Protein AF-A0A0R1MU19-F1 (afdb_monomer_lite)

Radius of gyration: 21.66 Å; chains: 1; bounding box: 59×28×42 Å

pLDDT: mean 85.05, std 6.66, range [56.62, 92.25]

Secondary structure (DSSP, 8-state):
-HHHHHHHHHHHHHHHHHS---HHHHHH--HHHHHHHHTPPPTTTSPPPHHHHHHHHHHHHTT-

Organism: NCBI:txid1423792

Sequence (64 aa):
MKNQIEDFRWSKKQAVIYFHWSLRDFDEADYFEMLEMMSAKDKKDRPIDPGRMFLSYQQKQEKG

Foldseek 3Di:
DVVVVVVVVVVLVCCCVPVVDDSVCVVPDPVVVVVVVVVDDDPVPDDDDVVNVVVVVVVVVVVD

Structure (mmCIF, N/CA/C/O backbone):
data_AF-A0A0R1MU19-F1
#
_entry.id   AF-A0A0R1MU19-F1
#
loop_
_atom_site.group_PDB
_atom_site.id
_atom_site.type_symbol
_atom_site.label_atom_id
_atom_site.label_alt_id
_atom_site.label_comp_id
_atom_site.label_asym_id
_atom_site.label_entity_id
_atom_site.label_seq_id
_atom_site.pdbx_PDB_ins_code
_atom_site.Cartn_x
_atom_site.Cartn_y
_atom_site.Cartn_z
_atom_site.occupancy
_atom_site.B_iso_or_equiv
_atom_site.auth_seq_id
_atom_site.auth_comp_id
_atom_site.auth_asym_id
_atom_site.auth_atom_id
_atom_site.pdbx_PDB_model_num
ATOM 1 N N . MET A 1 1 ? 20.426 -11.741 -4.508 1.00 62.03 1 MET A N 1
ATOM 2 C CA . MET A 1 1 ? 19.885 -10.610 -5.296 1.00 62.03 1 MET A CA 1
ATOM 3 C C . MET A 1 1 ? 18.889 -11.000 -6.386 1.00 62.03 1 MET A C 1
ATOM 5 O O . MET A 1 1 ? 17.914 -10.283 -6.529 1.00 62.03 1 MET A O 1
ATOM 9 N N . LYS A 1 2 ? 19.076 -12.092 -7.151 1.00 76.75 2 LYS A N 1
ATOM 10 C CA . LYS A 1 2 ? 18.164 -12.436 -8.266 1.00 76.75 2 LYS A CA 1
ATOM 11 C C . LYS A 1 2 ? 16.694 -12.573 -7.836 1.00 76.75 2 LYS A C 1
ATOM 13 O O . LYS A 1 2 ? 15.832 -12.004 -8.486 1.00 76.75 2 LYS A O 1
ATOM 18 N N . ASN A 1 3 ? 16.436 -13.233 -6.706 1.00 84.56 3 ASN A N 1
ATOM 19 C CA . ASN A 1 3 ? 15.071 -13.433 -6.203 1.00 84.56 3 ASN A CA 1
ATOM 20 C C . ASN A 1 3 ? 14.378 -12.110 -5.843 1.00 84.56 3 ASN A C 1
ATOM 22 O O . ASN A 1 3 ? 13.263 -11.886 -6.274 1.00 84.56 3 ASN A O 1
ATOM 26 N N . GLN A 1 4 ? 15.076 -11.184 -5.179 1.00 84.31 4 GLN A N 1
ATOM 27 C CA . GLN A 1 4 ? 14.515 -9.874 -4.813 1.00 84.31 4 GLN A CA 1
ATOM 28 C C . GLN A 1 4 ? 14.153 -9.019 -6.037 1.00 84.31 4 GLN A C 1
ATOM 30 O O . GLN A 1 4 ? 13.172 -8.283 -6.017 1.00 84.31 4 GLN A O 1
ATOM 35 N N . ILE A 1 5 ? 14.939 -9.116 -7.115 1.00 88.19 5 ILE A N 1
ATOM 36 C CA . ILE A 1 5 ? 14.635 -8.424 -8.376 1.00 88.19 5 ILE A CA 1
ATOM 37 C C . ILE A 1 5 ? 13.395 -9.037 -9.033 1.00 88.19 5 ILE A C 1
ATOM 39 O O . ILE A 1 5 ? 12.560 -8.310 -9.569 1.00 88.19 5 ILE A O 1
ATOM 43 N N . GLU A 1 6 ? 13.261 -10.361 -8.992 1.00 90.69 6 GLU A N 1
ATOM 44 C CA . GLU A 1 6 ? 12.074 -11.045 -9.507 1.00 90.69 6 GLU A CA 1
ATOM 45 C C . GLU A 1 6 ? 10.824 -10.733 -8.669 1.00 90.69 6 GLU A C 1
ATOM 47 O O . GLU A 1 6 ? 9.774 -10.468 -9.249 1.00 90.69 6 GLU A O 1
ATOM 52 N N . ASP A 1 7 ? 10.941 -10.632 -7.343 1.00 90.06 7 ASP A N 1
ATOM 53 C CA . ASP A 1 7 ? 9.843 -10.217 -6.457 1.00 90.06 7 ASP A CA 1
ATOM 54 C 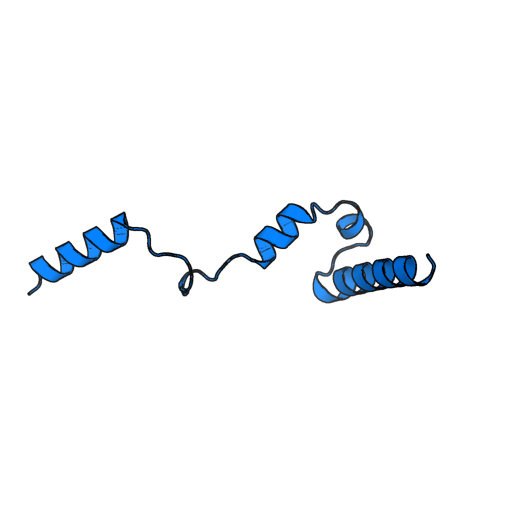C . ASP A 1 7 ? 9.364 -8.794 -6.789 1.00 90.06 7 ASP A C 1
ATOM 56 O O . ASP A 1 7 ? 8.162 -8.531 -6.881 1.00 90.06 7 ASP A O 1
ATOM 60 N N . PHE A 1 8 ? 10.300 -7.880 -7.060 1.00 87.81 8 PHE A N 1
ATOM 61 C CA . PHE A 1 8 ? 9.982 -6.515 -7.482 1.00 87.81 8 PHE A CA 1
ATOM 62 C C . PHE A 1 8 ? 9.331 -6.459 -8.874 1.00 87.81 8 PHE A C 1
ATOM 64 O O . PHE A 1 8 ? 8.396 -5.698 -9.121 1.00 87.81 8 PHE A O 1
ATOM 71 N N . ARG A 1 9 ? 9.779 -7.293 -9.817 1.00 90.19 9 ARG A N 1
ATOM 72 C CA . ARG A 1 9 ? 9.130 -7.406 -11.136 1.00 90.19 9 ARG A CA 1
ATOM 73 C C . ARG A 1 9 ? 7.727 -7.987 -11.022 1.00 90.19 9 ARG A C 1
ATOM 75 O O . ARG A 1 9 ? 6.822 -7.565 -11.745 1.00 90.19 9 ARG A O 1
ATOM 82 N N . TRP A 1 10 ? 7.544 -8.948 -10.124 1.00 91.44 10 TRP A N 1
ATOM 83 C CA . TRP A 1 10 ? 6.251 -9.554 -9.866 1.00 91.44 10 TRP A CA 1
ATOM 84 C C . TRP A 1 10 ? 5.263 -8.537 -9.287 1.00 91.44 10 TRP A C 1
ATOM 86 O O . TRP A 1 10 ? 4.140 -8.456 -9.789 1.00 91.44 10 TRP A O 1
ATOM 96 N N . SER A 1 11 ? 5.679 -7.707 -8.323 1.00 87.38 11 SER A N 1
ATOM 97 C CA . SER A 1 11 ? 4.819 -6.652 -7.765 1.00 87.38 11 SER A CA 1
ATOM 98 C C . SER A 1 11 ? 4.414 -5.627 -8.828 1.00 87.38 11 SER A C 1
ATOM 100 O O . SER A 1 11 ? 3.225 -5.326 -8.962 1.00 87.38 11 SER A O 1
ATOM 102 N N . LYS A 1 12 ? 5.358 -5.194 -9.677 1.00 88.81 12 LYS A N 1
ATOM 103 C CA . LYS A 1 12 ? 5.074 -4.307 -10.818 1.00 88.81 12 LYS A CA 1
ATOM 104 C C . LYS A 1 12 ? 4.052 -4.915 -11.778 1.00 88.81 12 LYS A C 1
ATOM 106 O O . LYS A 1 12 ? 3.112 -4.243 -12.193 1.00 88.81 12 LYS A O 1
ATOM 111 N N . LYS A 1 13 ? 4.177 -6.211 -12.088 1.00 91.00 13 LYS A N 1
ATOM 112 C CA . LYS A 1 13 ? 3.192 -6.935 -12.907 1.00 91.00 13 LYS A CA 1
ATOM 113 C C . LYS A 1 13 ? 1.799 -6.926 -12.268 1.00 91.00 13 LYS A C 1
ATOM 115 O O . LYS A 1 13 ? 0.823 -6.721 -12.985 1.00 91.00 13 LYS A O 1
ATOM 120 N N . GLN A 1 14 ? 1.689 -7.147 -10.956 1.00 90.94 14 GLN A N 1
ATOM 121 C CA . GLN A 1 14 ? 0.387 -7.123 -10.278 1.00 90.94 14 GLN A CA 1
ATOM 122 C C . GLN A 1 14 ? -0.244 -5.727 -10.317 1.00 90.94 14 GLN A C 1
ATOM 124 O O . GLN A 1 14 ? -1.439 -5.618 -10.577 1.00 90.94 14 GLN A O 1
ATOM 129 N N . ALA A 1 15 ? 0.547 -4.668 -10.127 1.00 87.31 15 ALA A N 1
ATOM 130 C CA . ALA A 1 15 ? 0.039 -3.300 -10.170 1.00 87.31 15 ALA A CA 1
ATOM 131 C C . ALA A 1 15 ? -0.515 -2.922 -11.552 1.00 87.31 15 ALA A C 1
ATOM 133 O O . ALA A 1 15 ? -1.610 -2.372 -11.650 1.00 87.31 15 ALA A O 1
ATOM 134 N N . VAL A 1 16 ? 0.187 -3.302 -12.623 1.00 88.31 16 VAL A N 1
ATOM 135 C CA . VAL A 1 16 ? -0.285 -3.085 -14.000 1.00 88.31 16 VAL A CA 1
ATOM 136 C C . VAL A 1 16 ? -1.593 -3.838 -14.270 1.00 88.31 16 VAL A C 1
ATOM 138 O O . VAL A 1 16 ? -2.489 -3.293 -14.903 1.00 88.31 16 VAL A O 1
ATOM 141 N N . ILE A 1 17 ? -1.733 -5.078 -13.787 1.00 90.38 17 ILE A N 1
ATOM 142 C CA . ILE A 1 17 ? -2.925 -5.904 -14.046 1.00 90.38 17 ILE A CA 1
ATOM 143 C C . ILE A 1 17 ? -4.134 -5.439 -13.226 1.00 90.38 17 ILE A C 1
ATOM 145 O O . ILE A 1 17 ? -5.232 -5.338 -13.765 1.00 90.38 17 ILE A O 1
ATOM 149 N N . TYR A 1 18 ? -3.960 -5.188 -11.927 1.00 87.38 18 TYR A N 1
ATOM 150 C CA . TYR A 1 18 ? -5.091 -4.936 -11.031 1.00 87.38 18 TYR A CA 1
ATOM 151 C C . TYR A 1 18 ? -5.428 -3.459 -10.898 1.00 87.38 18 TYR A C 1
ATOM 153 O O . TYR A 1 18 ? -6.600 -3.091 -10.958 1.00 87.38 18 TYR A O 1
ATOM 161 N N . PHE A 1 19 ? -4.419 -2.601 -10.767 1.00 84.38 19 PHE A N 1
ATOM 162 C CA . PHE A 1 19 ? -4.635 -1.159 -10.653 1.00 84.38 19 PHE A CA 1
ATOM 163 C C . PHE A 1 19 ? -4.702 -0.468 -12.015 1.00 84.38 19 PHE A C 1
ATOM 165 O O . PHE A 1 19 ? -5.016 0.716 -12.070 1.00 84.38 19 PHE A O 1
ATOM 172 N N . HIS A 1 20 ? -4.462 -1.207 -13.108 1.00 87.25 20 HIS A N 1
ATOM 173 C CA . HIS A 1 20 ? -4.429 -0.674 -14.475 1.00 87.25 20 HIS A CA 1
ATOM 174 C C . HIS A 1 20 ? -3.420 0.475 -14.626 1.00 87.25 20 HIS A C 1
ATOM 176 O O . HIS A 1 20 ? -3.589 1.372 -15.450 1.00 87.25 20 HIS A O 1
ATOM 182 N N . TRP A 1 21 ? -2.366 0.448 -13.810 1.00 88.62 21 TRP A N 1
ATOM 183 C CA . TRP A 1 21 ? -1.303 1.442 -13.823 1.00 88.62 21 TRP A CA 1
ATOM 184 C C . TRP A 1 21 ? -0.401 1.248 -15.034 1.00 88.62 21 TRP A C 1
ATOM 186 O O . TRP A 1 21 ? -0.060 0.119 -15.402 1.00 88.62 21 TRP A O 1
ATOM 196 N N . SER A 1 22 ? 0.038 2.350 -15.641 1.00 91.62 22 SER A N 1
ATOM 197 C CA . SER A 1 22 ? 1.166 2.285 -16.561 1.00 91.62 22 SER A CA 1
ATOM 198 C C . SER A 1 22 ? 2.449 1.971 -15.785 1.00 91.62 22 SER A C 1
ATOM 200 O O . SER A 1 22 ? 2.532 2.128 -14.566 1.00 91.62 22 SER A O 1
ATOM 202 N N . LEU A 1 23 ? 3.496 1.537 -16.493 1.00 89.56 23 LEU A N 1
ATOM 203 C CA . LEU A 1 23 ? 4.792 1.284 -15.854 1.00 89.56 23 LEU A CA 1
ATOM 204 C C . LEU A 1 23 ? 5.348 2.541 -15.170 1.00 89.56 23 LEU A C 1
ATOM 206 O O . LEU A 1 23 ? 6.008 2.407 -14.145 1.00 89.56 23 LEU A O 1
ATOM 210 N N . ARG A 1 24 ? 5.061 3.725 -15.730 1.00 91.88 24 ARG A N 1
ATOM 211 C CA . ARG A 1 24 ? 5.467 5.013 -15.167 1.00 91.88 24 ARG A CA 1
ATOM 212 C C . ARG A 1 24 ? 4.715 5.323 -13.878 1.00 91.88 24 ARG A C 1
ATOM 214 O O . ARG A 1 24 ? 5.351 5.710 -12.911 1.00 91.88 24 ARG A O 1
ATOM 221 N N . ASP A 1 25 ? 3.402 5.095 -13.848 1.00 89.25 25 ASP A N 1
ATOM 222 C CA . ASP A 1 25 ? 2.599 5.361 -12.647 1.00 89.25 25 ASP A CA 1
ATOM 223 C C . ASP A 1 25 ? 3.091 4.517 -11.467 1.00 89.25 25 ASP A C 1
ATOM 225 O O . ASP A 1 25 ? 3.171 5.013 -10.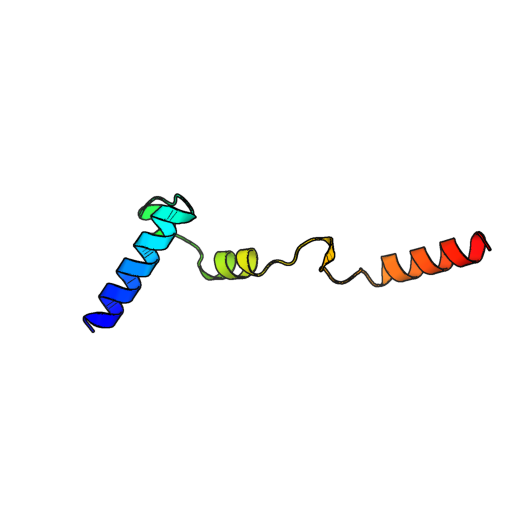354 1.00 89.25 25 ASP A O 1
ATOM 229 N N . PHE A 1 26 ? 3.501 3.267 -11.713 1.00 88.62 26 PHE A N 1
ATOM 230 C CA . PHE A 1 26 ? 4.146 2.446 -10.688 1.00 88.62 26 PHE A CA 1
ATOM 231 C C . PHE A 1 26 ? 5.495 3.030 -10.244 1.00 88.62 26 PHE A C 1
ATOM 233 O O . PHE A 1 26 ? 5.753 3.138 -9.052 1.00 88.62 26 PHE A O 1
ATOM 240 N N . ASP A 1 27 ? 6.375 3.410 -11.170 1.00 88.62 27 ASP A N 1
ATOM 241 C CA . ASP A 1 27 ? 7.711 3.904 -10.803 1.00 88.62 27 ASP A CA 1
ATOM 242 C C . ASP A 1 27 ? 7.676 5.258 -10.064 1.00 88.62 27 ASP A C 1
ATOM 244 O O . ASP A 1 27 ? 8.572 5.536 -9.268 1.00 88.62 27 ASP A O 1
ATOM 248 N N . GLU A 1 28 ? 6.646 6.077 -10.298 1.00 92.25 28 GLU A N 1
ATOM 249 C CA . GLU A 1 28 ? 6.477 7.418 -9.715 1.00 92.25 28 GLU A CA 1
ATOM 250 C C . GLU A 1 28 ? 5.475 7.466 -8.544 1.00 92.25 28 GLU A C 1
ATOM 252 O O . GLU A 1 28 ? 5.270 8.531 -7.961 1.00 92.25 28 GLU A O 1
ATOM 257 N N . ALA A 1 29 ? 4.844 6.343 -8.186 1.00 88.31 29 ALA A N 1
ATOM 258 C CA . ALA A 1 29 ? 3.825 6.304 -7.140 1.00 88.31 29 ALA A CA 1
ATOM 259 C C . ALA A 1 29 ? 4.379 6.665 -5.753 1.00 88.31 29 ALA A C 1
ATOM 261 O O . ALA A 1 29 ? 5.429 6.173 -5.328 1.00 88.31 29 ALA A O 1
ATOM 262 N N . ASP A 1 30 ? 3.594 7.428 -4.987 1.00 91.19 30 ASP A N 1
ATOM 263 C CA . ASP A 1 30 ? 3.768 7.514 -3.539 1.00 91.19 30 ASP A CA 1
ATOM 264 C C . ASP A 1 30 ? 3.202 6.245 -2.886 1.00 91.19 30 ASP A C 1
ATOM 266 O O . ASP A 1 30 ? 2.010 6.114 -2.591 1.00 91.19 30 ASP A O 1
ATOM 270 N N . TYR A 1 31 ? 4.078 5.262 -2.692 1.00 85.31 31 TYR A N 1
ATOM 271 C CA . TYR A 1 31 ? 3.711 3.984 -2.089 1.00 85.31 31 TYR A CA 1
ATOM 272 C C . TYR A 1 31 ? 3.247 4.109 -0.636 1.00 85.31 31 TYR A C 1
ATOM 274 O O . TYR A 1 31 ? 2.507 3.240 -0.175 1.00 85.31 31 TYR A O 1
ATOM 282 N N . PHE A 1 32 ? 3.664 5.149 0.093 1.00 89.06 32 PHE A N 1
ATOM 283 C CA . PHE A 1 32 ? 3.203 5.359 1.462 1.00 89.06 32 PHE A CA 1
ATOM 284 C C . PHE A 1 32 ? 1.734 5.792 1.454 1.00 89.06 32 PHE A C 1
ATOM 286 O O . PHE A 1 32 ? 0.905 5.127 2.078 1.00 89.06 32 PHE A O 1
ATOM 293 N N . GLU A 1 33 ? 1.395 6.815 0.664 1.00 88.38 33 GLU A N 1
ATOM 294 C CA . GLU A 1 33 ? 0.009 7.276 0.502 1.00 88.38 33 GLU A CA 1
ATOM 295 C C . GLU A 1 33 ? -0.890 6.163 -0.058 1.00 88.38 33 GLU A C 1
ATOM 297 O O . GLU A 1 33 ? -1.985 5.920 0.452 1.00 88.38 33 GLU A O 1
ATOM 302 N N . MET A 1 34 ? -0.408 5.409 -1.051 1.00 85.44 34 MET A N 1
ATOM 303 C CA . MET A 1 34 ? -1.140 4.268 -1.609 1.00 85.44 34 MET A CA 1
ATOM 304 C C . MET A 1 34 ? -1.511 3.242 -0.527 1.00 85.44 34 MET A C 1
ATOM 306 O O . MET A 1 34 ? -2.651 2.770 -0.483 1.00 85.44 34 MET A O 1
ATOM 310 N N . LEU A 1 35 ? -0.567 2.881 0.347 1.00 86.12 35 LEU A N 1
ATOM 311 C CA . LEU A 1 35 ? -0.819 1.924 1.424 1.00 86.12 35 LEU A CA 1
ATOM 312 C C . LEU A 1 35 ? -1.817 2.477 2.449 1.00 86.12 35 LEU A C 1
ATOM 314 O O . LEU A 1 35 ? -2.707 1.739 2.882 1.00 86.12 35 LEU A O 1
ATOM 318 N N . GLU A 1 36 ? -1.728 3.763 2.795 1.00 88.81 36 GLU A N 1
ATOM 319 C CA . GLU A 1 36 ? -2.706 4.416 3.670 1.00 88.81 36 GLU A CA 1
ATOM 320 C C . GLU A 1 36 ? -4.111 4.383 3.058 1.00 88.81 36 GLU A C 1
ATOM 322 O O . GLU A 1 36 ? -5.066 3.967 3.723 1.00 88.81 36 GLU A O 1
ATOM 327 N N . MET A 1 37 ? -4.237 4.719 1.772 1.00 87.44 37 MET A N 1
ATOM 328 C CA . MET A 1 37 ? -5.502 4.668 1.039 1.00 87.44 37 MET A CA 1
ATOM 329 C C . MET A 1 37 ? -6.090 3.255 0.997 1.00 87.44 37 MET A C 1
ATOM 331 O O . MET A 1 37 ? -7.282 3.083 1.248 1.00 87.44 37 MET A O 1
ATOM 335 N N . MET A 1 38 ? -5.272 2.234 0.720 1.00 84.94 38 MET A N 1
ATOM 336 C CA . MET A 1 38 ? -5.722 0.836 0.712 1.00 84.94 38 MET A CA 1
ATOM 337 C C . MET A 1 38 ? -6.142 0.338 2.099 1.00 84.94 38 MET A C 1
ATOM 339 O O . MET A 1 38 ? -6.976 -0.560 2.201 1.00 84.94 38 MET A O 1
ATOM 343 N N . SER A 1 39 ? -5.588 0.916 3.166 1.00 87.06 39 SER A N 1
ATOM 344 C CA . SER A 1 39 ? -5.966 0.607 4.550 1.00 87.06 39 SER A CA 1
ATOM 345 C C . SER A 1 39 ? -7.215 1.358 5.035 1.00 87.06 39 SER A C 1
ATOM 347 O O . SER A 1 39 ? -7.711 1.100 6.138 1.00 87.06 39 SER A O 1
ATOM 349 N N . ALA A 1 40 ? -7.735 2.299 4.238 1.00 89.94 40 ALA A N 1
ATOM 350 C CA . ALA A 1 40 ? -8.838 3.154 4.641 1.00 89.94 40 ALA A CA 1
ATOM 351 C C . ALA A 1 40 ? -10.114 2.341 4.906 1.00 89.94 40 ALA A C 1
ATOM 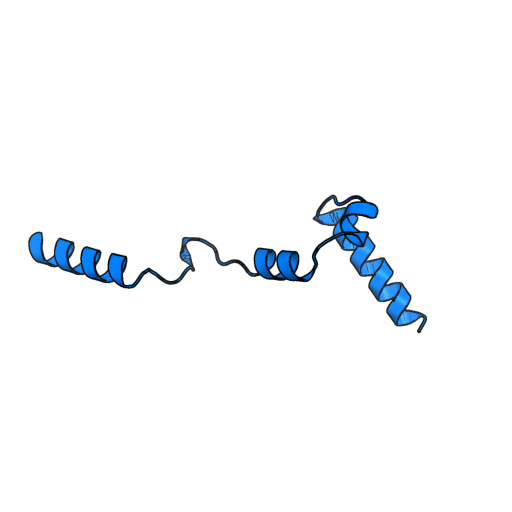353 O O . ALA A 1 40 ? -10.606 1.597 4.059 1.00 89.94 40 ALA A O 1
ATOM 354 N N . LYS A 1 41 ? -10.695 2.527 6.096 1.00 87.94 41 LYS A N 1
ATOM 355 C CA . LYS A 1 41 ? -11.920 1.829 6.500 1.00 87.94 41 LYS A CA 1
ATOM 356 C C . LYS A 1 41 ? -13.146 2.339 5.743 1.00 87.94 41 LYS A C 1
ATOM 358 O O . LYS A 1 41 ? -13.319 3.549 5.514 1.00 87.94 41 LYS A O 1
ATOM 363 N N . ASP A 1 42 ? -14.064 1.419 5.463 1.00 87.00 42 ASP A N 1
ATOM 364 C CA . ASP A 1 42 ? -15.398 1.743 4.970 1.00 87.00 42 ASP A CA 1
ATOM 365 C C . ASP A 1 42 ? -16.122 2.698 5.917 1.00 87.00 42 ASP A C 1
ATOM 367 O O . ASP A 1 42 ? -15.929 2.665 7.130 1.00 87.00 42 ASP A O 1
ATOM 371 N N . LYS A 1 43 ? -17.014 3.537 5.376 1.00 83.50 43 LYS A N 1
ATOM 372 C CA . LYS A 1 43 ? -17.758 4.538 6.167 1.00 83.50 43 LYS A CA 1
ATOM 373 C C . LYS A 1 43 ? -18.460 3.946 7.394 1.00 83.50 43 LYS A C 1
ATOM 375 O O . LYS A 1 43 ? -18.516 4.613 8.420 1.00 83.50 43 LYS A O 1
ATOM 380 N N . LYS A 1 44 ? -18.975 2.719 7.275 1.00 83.56 44 LYS A N 1
ATOM 381 C CA . LYS A 1 44 ? -19.661 1.977 8.345 1.00 83.56 44 LYS A CA 1
ATOM 382 C C . LYS A 1 44 ? -18.718 1.505 9.464 1.00 83.56 44 LYS A C 1
ATOM 384 O O . LYS A 1 44 ? -19.164 1.370 10.594 1.00 83.56 44 LYS A O 1
ATOM 389 N N . ASP A 1 45 ? -17.439 1.301 9.148 1.00 86.19 45 ASP A N 1
ATOM 390 C CA . ASP A 1 45 ? -16.416 0.756 10.053 1.00 86.19 45 ASP A CA 1
ATOM 391 C C . ASP A 1 45 ? -15.488 1.852 10.608 1.00 86.19 45 ASP A C 1
ATOM 393 O O . ASP A 1 45 ? -14.546 1.584 11.364 1.00 86.19 45 ASP A O 1
ATOM 397 N N . ARG A 1 46 ? -15.729 3.112 10.222 1.00 85.00 46 ARG A N 1
ATOM 398 C CA . ARG A 1 46 ? -15.031 4.275 10.773 1.00 85.00 46 ARG A CA 1
ATOM 399 C C . ARG A 1 46 ? -15.508 4.535 12.206 1.00 85.00 46 ARG A C 1
ATOM 401 O O . ARG A 1 46 ? -16.700 4.393 12.479 1.00 85.00 46 ARG A O 1
ATOM 408 N N . PRO A 1 47 ? -14.613 4.965 13.114 1.00 82.56 47 PRO A N 1
ATOM 409 C CA . PRO A 1 47 ? -15.015 5.410 14.442 1.00 82.56 47 PRO A CA 1
ATOM 410 C C . PRO A 1 47 ? -16.094 6.491 14.342 1.00 82.56 47 PRO A C 1
ATOM 412 O O . PRO A 1 47 ? -15.964 7.432 13.555 1.00 82.56 47 PRO A O 1
ATOM 415 N N . ILE A 1 48 ? -17.162 6.353 15.128 1.00 77.69 48 ILE A N 1
ATOM 416 C CA . ILE A 1 48 ? -18.183 7.394 15.211 1.00 77.69 48 ILE A CA 1
ATOM 417 C C . ILE A 1 48 ? -17.582 8.566 15.981 1.00 77.69 48 ILE A C 1
ATOM 419 O O . ILE A 1 48 ? -17.075 8.390 17.089 1.00 77.69 48 ILE A O 1
ATOM 423 N N . ASP A 1 49 ? -17.659 9.754 15.390 1.00 82.56 49 ASP A N 1
ATOM 424 C CA . ASP A 1 49 ? -17.289 11.005 16.045 1.00 82.56 49 ASP A CA 1
ATOM 425 C C . ASP A 1 49 ? -18.004 11.115 17.413 1.00 82.56 49 ASP A C 1
ATOM 427 O O . ASP A 1 49 ? -19.242 11.055 17.455 1.00 82.56 49 ASP A O 1
ATOM 431 N N . PRO A 1 50 ? -17.268 11.277 18.531 1.00 80.38 50 PRO A N 1
ATOM 432 C CA . PRO A 1 50 ? -17.849 11.407 19.866 1.00 80.38 50 PRO A CA 1
ATOM 433 C C . PRO A 1 50 ? -18.919 12.503 19.974 1.00 80.38 50 PRO A C 1
ATOM 435 O O . PRO A 1 50 ? -19.912 12.325 20.680 1.00 80.38 50 PRO A O 1
ATOM 438 N N . GLY A 1 51 ? -18.770 13.606 19.233 1.00 84.62 51 GLY A N 1
ATOM 439 C CA . GLY A 1 51 ? -19.759 14.681 19.176 1.00 84.62 51 GLY A CA 1
ATOM 440 C C . GLY A 1 51 ? -21.060 14.240 18.504 1.00 84.62 51 GLY A C 1
ATOM 441 O O . GLY A 1 51 ? -22.148 14.523 19.005 1.00 84.62 51 GLY A O 1
ATOM 442 N N . ARG A 1 52 ? -20.974 13.460 17.416 1.00 80.88 52 ARG A N 1
ATOM 443 C CA . ARG A 1 52 ? -22.164 12.857 16.783 1.00 80.88 52 ARG A CA 1
ATOM 444 C C . ARG A 1 52 ? -22.832 11.822 17.683 1.00 80.88 52 ARG A C 1
ATOM 446 O O . ARG A 1 52 ? -24.060 11.763 17.717 1.00 80.88 52 ARG A O 1
ATOM 453 N N . MET A 1 53 ? -22.045 11.033 18.415 1.00 81.50 53 MET A N 1
ATOM 454 C CA . MET A 1 53 ? -22.563 10.101 19.422 1.00 81.50 53 MET A CA 1
ATOM 455 C C . MET A 1 53 ? -23.377 10.845 20.482 1.00 81.50 53 MET A C 1
ATOM 457 O O . MET A 1 53 ? -24.536 10.499 20.699 1.00 81.50 53 MET A O 1
ATOM 461 N N . PHE A 1 54 ? -22.819 11.903 21.075 1.00 83.94 54 PHE A N 1
ATOM 462 C CA . PHE A 1 54 ? -23.492 12.702 22.102 1.00 83.94 54 PHE A CA 1
ATOM 463 C C . PHE A 1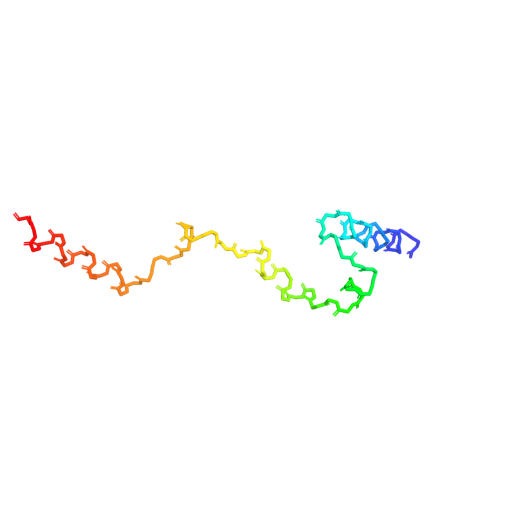 54 ? -24.832 13.286 21.623 1.00 83.94 54 PHE A C 1
ATOM 465 O O . PHE A 1 54 ? -25.857 13.087 22.276 1.00 83.94 54 PHE A O 1
ATOM 472 N N . LEU A 1 55 ? -24.857 13.909 20.439 1.00 85.94 55 LEU A N 1
ATOM 473 C CA . LEU A 1 55 ?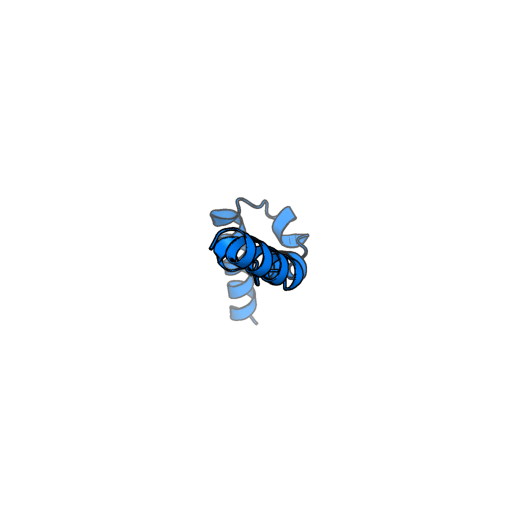 -26.088 14.454 19.851 1.00 85.94 55 LEU A CA 1
ATOM 474 C C . LEU A 1 55 ? -27.155 13.372 19.624 1.00 85.94 55 LEU A C 1
ATOM 476 O O . LEU A 1 55 ? -28.338 13.598 19.879 1.00 85.94 55 LEU A O 1
ATOM 480 N N . SER A 1 56 ? -26.746 12.177 19.186 1.00 82.31 56 SER A N 1
ATOM 481 C CA . SER A 1 56 ? -27.674 11.058 18.984 1.00 82.31 56 SER A CA 1
ATOM 482 C C . SER A 1 56 ? -28.311 10.566 20.290 1.00 82.31 56 SER A C 1
ATOM 484 O O . SER A 1 56 ? -29.461 10.122 20.279 1.00 82.31 56 SER A O 1
ATOM 486 N N . TYR A 1 57 ? -27.599 10.667 21.419 1.00 85.38 57 TYR A N 1
ATOM 487 C CA . TYR A 1 57 ? -28.144 10.331 22.733 1.00 85.38 57 TYR A CA 1
ATOM 488 C C . TYR A 1 57 ? -29.154 11.376 23.208 1.00 85.38 57 TYR A C 1
ATOM 490 O O . TYR A 1 57 ? -30.225 10.987 23.667 1.00 85.38 57 TYR A O 1
ATOM 498 N N . GLN A 1 58 ? -28.871 12.675 23.048 1.00 84.06 58 GLN A N 1
ATOM 499 C CA . GLN A 1 58 ? -29.823 13.736 23.413 1.00 84.06 58 GLN A CA 1
ATOM 500 C C . GLN A 1 58 ? -31.143 13.610 22.640 1.00 84.06 58 GLN A C 1
ATOM 502 O O . GLN A 1 58 ? -32.211 13.592 23.242 1.00 84.06 58 GLN A O 1
ATOM 507 N N . GLN A 1 59 ? -31.083 13.396 21.323 1.00 83.56 59 GLN A N 1
ATOM 508 C CA . GLN A 1 59 ? -32.285 13.243 20.491 1.00 83.56 59 GLN A CA 1
ATOM 509 C C . GLN A 1 59 ? -33.133 12.012 20.847 1.00 83.56 59 GLN A C 1
ATOM 511 O O . GLN A 1 59 ? -34.341 12.007 20.614 1.00 83.56 59 GLN A O 1
ATOM 516 N N . LYS A 1 60 ? -32.515 10.947 21.375 1.00 83.38 60 LYS A N 1
ATOM 517 C CA . LYS A 1 60 ? -33.240 9.770 21.879 1.00 83.38 60 LYS A CA 1
ATOM 518 C C . LYS A 1 60 ? -33.941 10.053 23.207 1.00 83.38 60 LYS A C 1
ATOM 520 O O . LYS A 1 60 ? -35.018 9.516 23.420 1.00 83.38 60 LYS A O 1
ATOM 525 N N . GLN A 1 61 ? -33.342 10.877 24.065 1.00 76.81 61 GLN A N 1
ATOM 526 C CA . GLN A 1 61 ? -33.909 11.270 25.360 1.00 76.81 61 GLN A CA 1
ATOM 527 C C . GLN A 1 61 ? -35.109 12.216 25.191 1.00 76.81 61 GLN A C 1
ATOM 529 O O . GLN A 1 61 ? -36.061 12.125 25.947 1.00 76.81 61 GLN A O 1
ATOM 534 N N . GLU A 1 62 ? -35.098 13.088 24.179 1.00 71.12 62 GLU A N 1
ATOM 535 C CA . GLU A 1 62 ? -36.192 14.039 23.902 1.00 71.12 62 GLU A CA 1
ATOM 536 C C . GLU A 1 62 ? -37.430 13.408 23.236 1.00 71.12 62 GLU A C 1
ATOM 538 O O . GLU A 1 62 ? -38.485 14.036 23.173 1.00 71.12 62 GLU A O 1
ATOM 543 N N . LYS A 1 63 ? -37.302 12.193 22.688 1.00 65.31 63 LYS A N 1
ATOM 544 C CA . LYS A 1 63 ? -38.378 11.482 21.971 1.00 65.31 63 LYS A CA 1
ATOM 545 C C . LYS A 1 63 ? -38.993 10.315 22.756 1.00 65.31 63 LYS A C 1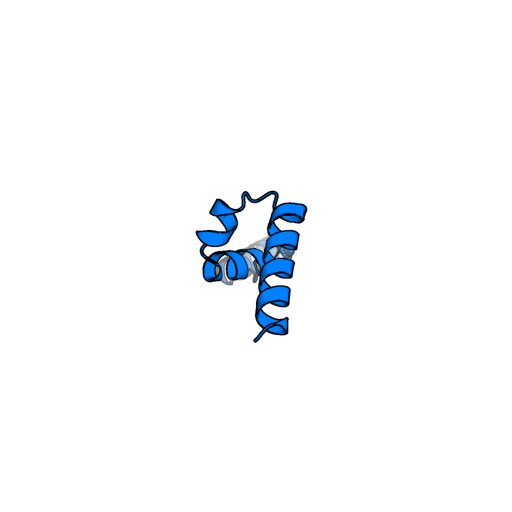
ATOM 547 O O . LYS A 1 63 ? -39.877 9.655 22.209 1.00 65.31 63 LYS A O 1
ATOM 552 N N . GLY A 1 64 ? -38.499 10.029 23.962 1.00 56.62 64 GLY A N 1
ATOM 553 C CA . GLY A 1 64 ? -39.042 9.024 24.886 1.00 56.62 64 GLY A CA 1
ATOM 554 C C . GLY A 1 64 ? -39.864 9.675 25.984 1.00 56.62 64 GLY A C 1
ATOM 555 O O . GLY A 1 64 ? -40.830 9.021 26.427 1.00 56.62 64 GLY A O 1
#